Protein AF-A0AA37T425-F1 (afdb_monomer)

Radius of gyration: 14.18 Å; Cα contacts (8 Å, |Δi|>4): 142; chains: 1; bounding box: 39×23×36 Å

Mean predicted aligned error: 3.72 Å

Organism: NCBI:txid1444977

Solvent-accessible surface area (backbone atoms only — not comparable to full-atom values): 6571 Å² total; per-residue (Å²): 139,59,63,73,58,51,47,51,52,50,25,53,50,27,44,79,72,67,39,46,73,60,19,50,55,48,50,63,56,47,71,82,43,98,64,56,67,67,57,53,52,37,53,53,35,52,53,31,50,77,66,72,32,30,67,59,30,40,75,69,35,52,72,53,57,74,70,53,83,79,56,44,57,51,50,37,51,39,20,50,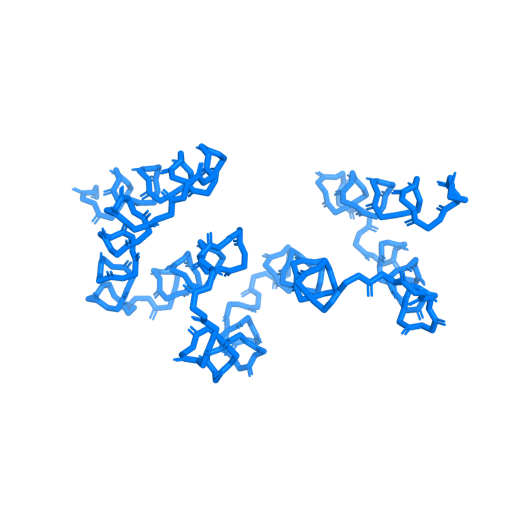24,27,41,78,69,71,36,49,69,62,15,52,52,44,27,54,48,35,58,72,69,32,87,45,66,67,32,30,48,51,22,51,55,51,56,63,57,74,76,109

Secondary structure (DSSP, 8-state):
--HHHHHHHHHHHHHHTT-HHHHHHHHHHHTTSS--HHHHHHHHHHHHHHTT-HHHHHHHHHHHHHH--S--HHHHHHHHHHHHTT-HHHHHHHHHHHHHH---HHHHHHHHHHHHHHT-

Structure (mmCIF, N/CA/C/O backbone):
data_AF-A0AA37T425-F1
#
_entry.id   AF-A0AA37T425-F1
#
loop_
_atom_site.group_PDB
_atom_site.id
_atom_site.type_symbol
_atom_site.label_atom_id
_atom_site.label_alt_id
_atom_site.label_comp_id
_atom_site.label_asym_id
_atom_site.label_entity_id
_atom_site.label_seq_id
_atom_site.pdbx_PDB_ins_code
_atom_site.Cartn_x
_atom_site.Cartn_y
_atom_site.Cartn_z
_atom_site.occupancy
_atom_site.B_iso_or_equiv
_atom_site.auth_seq_id
_atom_site.auth_comp_id
_atom_site.auth_asym_id
_atom_site.auth_atom_id
_atom_site.pdbx_PDB_model_num
ATOM 1 N N . MET A 1 1 ? 22.985 5.240 -10.457 1.00 61.25 1 MET A N 1
ATOM 2 C CA . MET A 1 1 ? 21.794 5.627 -9.680 1.00 61.25 1 MET A CA 1
ATOM 3 C C . MET A 1 1 ? 21.246 6.868 -10.348 1.00 61.25 1 MET A C 1
ATOM 5 O O . MET A 1 1 ? 21.912 7.868 -10.217 1.00 61.25 1 MET A O 1
ATOM 9 N N . GLU A 1 2 ? 20.196 6.761 -11.166 1.00 78.50 2 GLU A N 1
ATOM 10 C CA . GLU A 1 2 ? 19.409 7.910 -11.678 1.00 78.50 2 GLU A CA 1
ATOM 11 C C . GLU A 1 2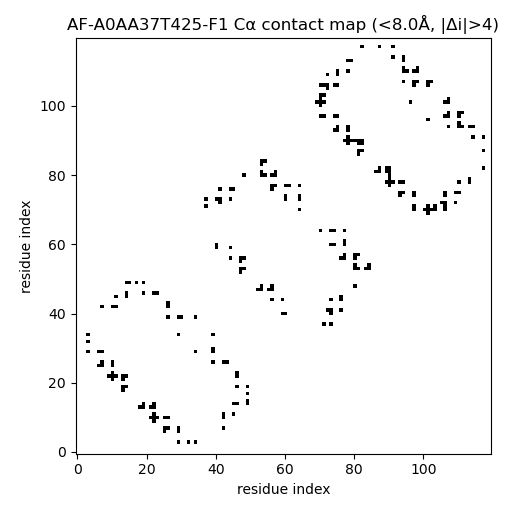 ? 18.157 7.374 -12.413 1.00 78.50 2 GLU A C 1
ATOM 13 O O . GLU A 1 2 ? 17.039 7.745 -12.080 1.00 78.50 2 GLU A O 1
ATOM 18 N N . LEU A 1 3 ? 18.308 6.408 -13.334 1.00 87.00 3 LEU A N 1
ATOM 19 C CA . LEU A 1 3 ? 17.205 5.993 -14.218 1.00 87.00 3 LEU A CA 1
ATOM 20 C C . LEU A 1 3 ? 16.037 5.294 -13.501 1.00 87.00 3 LEU A C 1
ATOM 22 O O . LEU A 1 3 ? 14.899 5.714 -13.668 1.00 87.00 3 LEU A O 1
ATOM 26 N N . SER A 1 4 ? 16.285 4.260 -12.690 1.00 88.25 4 SER A N 1
ATOM 27 C CA . SER A 1 4 ? 15.206 3.488 -12.044 1.00 88.25 4 SER A CA 1
ATOM 28 C C . SER A 1 4 ? 14.389 4.341 -11.059 1.00 88.25 4 SER A C 1
ATOM 30 O O . SER A 1 4 ? 13.189 4.135 -10.910 1.00 88.25 4 SER A O 1
ATOM 32 N N . LYS A 1 5 ? 15.017 5.352 -10.440 1.00 87.88 5 LYS A N 1
ATOM 33 C CA . LYS A 1 5 ? 14.335 6.329 -9.580 1.00 87.88 5 LYS A CA 1
ATOM 34 C C . LYS A 1 5 ? 13.440 7.264 -10.398 1.00 87.88 5 LYS A C 1
ATOM 36 O O . LYS A 1 5 ? 12.266 7.395 -10.082 1.00 87.88 5 LYS A O 1
ATOM 41 N N . VAL A 1 6 ? 13.974 7.851 -11.471 1.00 90.75 6 VAL A N 1
ATOM 42 C CA . VAL A 1 6 ? 13.201 8.724 -12.371 1.00 90.75 6 VAL A CA 1
ATOM 43 C C . VAL A 1 6 ? 12.028 7.967 -12.995 1.00 90.75 6 VAL A C 1
ATOM 45 O O . VAL A 1 6 ? 10.923 8.489 -13.072 1.00 90.75 6 VAL A O 1
ATOM 48 N N . LEU A 1 7 ? 12.232 6.711 -13.395 1.00 91.88 7 LEU A N 1
ATOM 49 C CA . LEU A 1 7 ? 11.160 5.859 -13.907 1.00 91.88 7 LEU A CA 1
ATOM 50 C C . LEU A 1 7 ? 10.076 5.601 -12.851 1.00 91.88 7 LEU A C 1
ATOM 52 O O . LEU A 1 7 ? 8.896 5.676 -13.180 1.00 91.88 7 LEU A O 1
ATOM 56 N N . ALA A 1 8 ? 10.450 5.351 -11.593 1.00 91.12 8 ALA A N 1
ATOM 57 C CA . ALA A 1 8 ? 9.480 5.208 -10.509 1.00 91.12 8 ALA A CA 1
ATOM 58 C C . ALA A 1 8 ? 8.675 6.502 -10.289 1.00 91.12 8 ALA A C 1
ATOM 60 O O . ALA A 1 8 ? 7.453 6.447 -10.190 1.00 91.12 8 ALA A O 1
ATOM 61 N N . GLU A 1 9 ? 9.329 7.666 -10.291 1.00 90.88 9 GLU A N 1
ATOM 62 C CA . GLU A 1 9 ? 8.663 8.973 -10.171 1.00 90.88 9 GLU A CA 1
ATOM 63 C C . GLU A 1 9 ? 7.693 9.234 -11.337 1.00 90.88 9 GLU A C 1
ATOM 65 O O . GLU A 1 9 ? 6.554 9.644 -11.111 1.00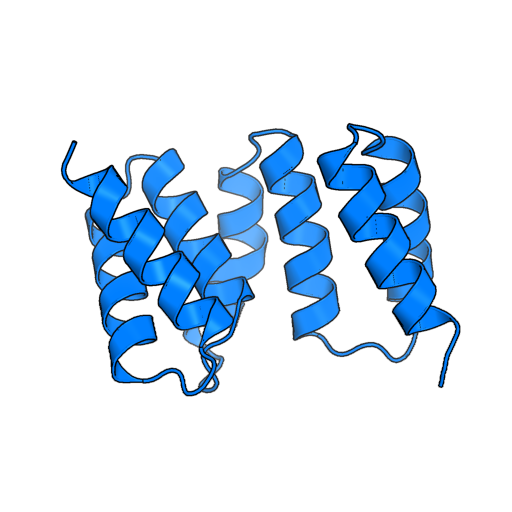 90.88 9 GLU A O 1
ATOM 70 N N . ILE A 1 10 ? 8.094 8.923 -12.577 1.00 92.56 10 ILE A N 1
ATOM 71 C CA . ILE A 1 10 ? 7.224 9.026 -13.761 1.00 92.56 10 ILE A CA 1
ATOM 72 C C . ILE A 1 10 ? 6.029 8.076 -13.642 1.00 92.56 10 ILE A C 1
ATOM 74 O O . ILE A 1 10 ? 4.908 8.465 -13.966 1.00 92.56 10 ILE A O 1
ATOM 78 N N . ALA A 1 11 ? 6.240 6.843 -13.175 1.00 92.75 11 ALA A N 1
ATOM 79 C CA . ALA A 1 11 ? 5.154 5.887 -12.992 1.00 92.75 11 ALA A CA 1
ATOM 80 C C . ALA A 1 11 ? 4.131 6.390 -11.963 1.00 92.75 11 ALA A C 1
ATOM 82 O O . ALA A 1 11 ? 2.931 6.318 -12.230 1.00 92.75 11 ALA A O 1
ATOM 83 N N . ILE A 1 12 ? 4.594 6.945 -10.836 1.00 91.88 12 ILE A N 1
ATOM 84 C CA . ILE A 1 12 ? 3.739 7.543 -9.800 1.00 91.88 12 ILE A CA 1
ATOM 85 C C . ILE A 1 12 ? 2.929 8.705 -10.383 1.00 91.88 12 ILE A C 1
ATOM 87 O O . ILE A 1 12 ? 1.706 8.714 -10.266 1.00 91.88 12 ILE A O 1
ATOM 91 N N . GLN A 1 13 ? 3.586 9.649 -11.063 1.00 92.50 13 GLN A N 1
ATOM 92 C CA . GLN A 1 13 ? 2.902 10.787 -11.680 1.00 92.50 13 GLN A CA 1
ATOM 93 C C . GLN A 1 13 ? 1.865 10.327 -12.712 1.00 92.50 13 GLN A C 1
ATOM 95 O O . GLN A 1 13 ? 0.732 10.799 -12.708 1.00 92.50 13 GLN A O 1
ATOM 100 N N . GLY A 1 14 ? 2.223 9.347 -13.545 1.00 91.94 14 GLY A N 1
ATOM 101 C CA . GLY A 1 14 ? 1.318 8.766 -14.530 1.00 91.94 14 GLY A CA 1
ATOM 102 C C . GLY A 1 14 ? 0.071 8.142 -13.902 1.00 91.94 14 GLY A C 1
ATOM 103 O O . GLY A 1 14 ? -1.007 8.270 -14.472 1.00 91.94 14 GLY A O 1
ATOM 104 N N . VAL A 1 15 ? 0.172 7.533 -12.712 1.00 92.06 15 VAL A N 1
ATOM 105 C CA . VAL A 1 15 ? -1.005 7.024 -11.988 1.00 92.06 15 VAL A CA 1
ATOM 106 C C . VAL A 1 15 ? -1.940 8.178 -11.618 1.00 92.06 15 VAL A C 1
ATOM 108 O O . VAL A 1 15 ? -3.130 8.115 -11.924 1.00 92.06 15 VAL A O 1
ATOM 111 N N . PHE A 1 16 ? -1.411 9.258 -11.036 1.00 89.31 16 PHE A N 1
ATOM 112 C CA . PHE A 1 16 ? -2.213 10.424 -10.642 1.00 89.31 16 PHE A CA 1
ATOM 113 C C . PHE A 1 16 ? -2.800 11.202 -11.829 1.00 89.31 16 PHE A C 1
ATOM 115 O O . PHE A 1 16 ? -3.849 11.828 -11.696 1.00 89.31 16 PHE A O 1
ATOM 122 N N . GLU A 1 17 ? -2.168 11.135 -13.001 1.00 92.69 17 GLU A N 1
ATOM 123 C CA . GLU A 1 17 ? -2.674 11.720 -14.250 1.00 92.69 17 GLU A CA 1
ATOM 124 C C . GLU A 1 17 ? -3.648 10.796 -15.009 1.00 92.69 17 GLU A C 1
ATOM 126 O O . GLU A 1 17 ? -4.118 11.141 -16.094 1.00 92.69 17 GLU A O 1
ATOM 131 N N . GLY A 1 18 ? -3.967 9.615 -14.466 1.00 89.56 18 GLY A N 1
ATOM 132 C CA . GLY A 1 18 ? -4.861 8.640 -15.100 1.00 89.56 18 GLY A CA 1
ATOM 133 C C . GLY A 1 18 ? -4.219 7.839 -16.241 1.00 89.56 18 GLY A C 1
ATOM 134 O O . GLY A 1 18 ? -4.899 7.090 -16.942 1.00 89.56 18 GLY A O 1
ATOM 135 N N . MET A 1 19 ? -2.901 7.931 -16.426 1.00 93.44 19 MET A N 1
ATOM 136 C CA . MET A 1 19 ? -2.112 7.171 -17.405 1.00 93.44 19 MET A CA 1
ATOM 137 C C . MET A 1 19 ? -1.718 5.772 -16.890 1.00 93.44 19 MET A C 1
ATOM 139 O O . MET A 1 19 ? -0.608 5.297 -17.140 1.00 93.44 19 MET A O 1
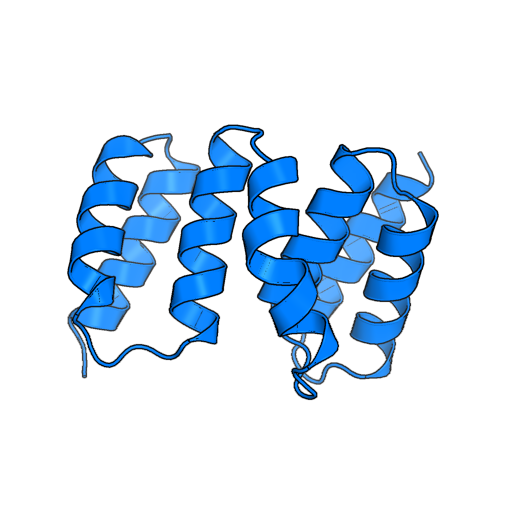ATOM 143 N N . VAL A 1 20 ? -2.637 5.076 -16.212 1.00 91.88 20 VAL A N 1
ATOM 144 C CA . VAL A 1 20 ? -2.381 3.814 -15.485 1.00 91.88 20 VAL A CA 1
ATOM 145 C C . VAL A 1 20 ? -1.734 2.736 -16.367 1.00 91.88 20 VAL A C 1
ATOM 147 O O . VAL A 1 20 ? -0.820 2.035 -15.931 1.00 91.88 20 VAL A O 1
ATOM 150 N N . SER A 1 21 ? -2.139 2.624 -17.638 1.00 91.50 21 SER A N 1
ATOM 151 C CA . SER A 1 21 ? -1.557 1.657 -18.580 1.00 91.50 21 SER A CA 1
ATOM 152 C C . SER A 1 21 ? -0.069 1.903 -18.859 1.00 91.50 21 SER A C 1
ATOM 154 O O . SER A 1 21 ? 0.697 0.947 -18.961 1.00 91.50 21 SER A O 1
ATOM 156 N N . HIS A 1 22 ? 0.359 3.165 -18.937 1.00 91.75 22 HIS A N 1
ATOM 157 C CA . HIS A 1 22 ? 1.763 3.527 -19.138 1.00 91.75 22 HIS A CA 1
ATOM 158 C C . HIS A 1 22 ? 2.570 3.289 -17.861 1.00 91.75 22 HIS A C 1
ATOM 160 O O . HIS A 1 22 ? 3.664 2.726 -17.922 1.00 91.75 22 HIS A O 1
ATOM 166 N N . SER A 1 23 ? 2.002 3.632 -16.702 1.00 93.25 23 SER A N 1
ATOM 167 C CA . SER A 1 23 ? 2.617 3.355 -15.403 1.00 93.25 23 SER A CA 1
ATOM 168 C C . SER A 1 23 ? 2.857 1.859 -15.197 1.00 93.25 23 SER A C 1
ATOM 170 O O . SER A 1 23 ? 3.949 1.478 -14.786 1.00 93.25 23 SER A O 1
ATOM 172 N N . LYS A 1 24 ? 1.904 0.995 -15.575 1.00 92.94 24 LYS A N 1
ATOM 173 C CA . LYS A 1 24 ? 2.066 -0.470 -15.530 1.00 92.94 24 LYS A CA 1
ATOM 174 C C . LYS A 1 24 ? 3.254 -0.964 -16.357 1.00 92.94 24 LYS A C 1
ATOM 176 O O . LYS A 1 24 ? 4.000 -1.820 -15.892 1.00 92.94 24 LYS A O 1
ATOM 181 N N . VAL A 1 25 ? 3.462 -0.413 -17.555 1.00 93.44 25 VAL A N 1
ATOM 182 C CA . VAL A 1 25 ? 4.610 -0.779 -18.406 1.00 93.44 25 VAL A CA 1
ATOM 183 C C . VAL A 1 25 ? 5.931 -0.406 -17.732 1.00 93.44 25 VAL A C 1
ATOM 185 O O . VAL A 1 25 ? 6.861 -1.210 -17.717 1.00 93.44 25 VAL A O 1
ATOM 188 N N . ILE A 1 26 ? 6.010 0.789 -17.143 1.00 92.31 26 ILE A N 1
ATOM 189 C CA . ILE A 1 26 ? 7.215 1.240 -16.437 1.00 92.31 26 ILE A CA 1
ATOM 190 C C . ILE A 1 26 ? 7.468 0.383 -15.191 1.00 92.31 26 ILE A C 1
ATOM 192 O O . ILE A 1 26 ? 8.601 -0.024 -14.949 1.00 92.31 26 ILE A O 1
ATOM 196 N N . ILE A 1 27 ? 6.426 0.058 -14.427 1.00 91.12 27 ILE A N 1
ATOM 197 C CA . ILE A 1 27 ? 6.544 -0.791 -13.235 1.00 91.12 27 ILE A CA 1
ATOM 198 C C . ILE A 1 27 ? 7.014 -2.198 -13.613 1.00 91.12 27 ILE A C 1
ATOM 200 O O . ILE A 1 27 ? 7.943 -2.699 -12.988 1.00 91.12 27 ILE A O 1
ATOM 204 N N . GLY A 1 28 ? 6.476 -2.790 -14.685 1.00 89.88 28 GLY A N 1
ATOM 205 C CA . GLY A 1 28 ? 6.947 -4.082 -15.195 1.00 89.88 28 GLY A CA 1
ATOM 206 C C . GLY A 1 28 ? 8.420 -4.063 -15.626 1.00 89.88 28 GLY A C 1
ATOM 207 O O . GLY A 1 28 ? 9.138 -5.044 -15.449 1.00 89.88 28 GLY A O 1
ATOM 208 N N . PHE A 1 29 ? 8.920 -2.932 -16.134 1.00 90.06 29 PHE A N 1
ATOM 209 C CA . PHE A 1 29 ? 10.356 -2.762 -16.372 1.00 90.06 29 PHE A CA 1
ATOM 210 C C . PHE A 1 29 ? 11.151 -2.743 -15.054 1.00 90.06 29 PHE A C 1
ATOM 212 O O . PHE A 1 29 ? 12.174 -3.419 -14.937 1.00 90.06 29 PHE A O 1
ATOM 219 N N . LEU A 1 30 ? 10.655 -2.023 -14.043 1.00 89.62 30 LEU A N 1
ATOM 220 C CA . LEU A 1 30 ? 11.293 -1.888 -12.730 1.00 89.62 30 LEU A CA 1
ATOM 221 C C . LEU A 1 30 ? 11.333 -3.192 -11.910 1.00 89.62 30 LEU A C 1
ATOM 223 O O . LEU A 1 30 ? 12.139 -3.300 -10.985 1.00 89.62 30 LEU A O 1
ATOM 227 N N . GLU A 1 31 ? 10.527 -4.204 -12.241 1.00 85.19 31 GLU A N 1
ATOM 228 C CA . GLU A 1 31 ? 10.574 -5.518 -11.579 1.00 85.19 31 GLU A CA 1
ATOM 229 C C . GLU A 1 31 ? 11.957 -6.173 -11.674 1.00 85.19 31 GLU A C 1
ATOM 231 O O . GLU A 1 31 ? 12.412 -6.794 -10.708 1.00 85.19 31 GLU A O 1
ATOM 236 N N . ASN A 1 32 ? 12.646 -5.972 -12.801 1.00 85.94 32 ASN A N 1
ATOM 237 C CA . ASN A 1 32 ? 13.972 -6.529 -13.079 1.00 85.94 32 ASN A CA 1
ATOM 238 C C . ASN A 1 32 ? 15.123 -5.608 -12.643 1.00 85.94 32 ASN A C 1
ATOM 240 O O . ASN A 1 32 ? 16.293 -5.955 -12.796 1.00 85.94 32 ASN A O 1
ATOM 244 N N . GLU A 1 33 ? 14.800 -4.440 -12.092 1.00 86.88 33 GLU A N 1
ATOM 245 C CA . GLU A 1 33 ? 15.765 -3.441 -11.650 1.00 86.88 33 GLU A CA 1
ATOM 246 C C . GLU A 1 33 ? 16.074 -3.586 -10.145 1.00 86.88 33 GLU A C 1
ATOM 248 O O . GLU A 1 33 ? 15.250 -4.100 -9.372 1.00 86.88 33 GLU A O 1
ATOM 253 N N . PRO A 1 34 ? 17.248 -3.109 -9.683 1.00 85.00 34 PRO A N 1
ATOM 254 C CA . PRO A 1 34 ? 17.654 -3.165 -8.280 1.00 85.00 34 PRO A CA 1
ATOM 255 C C . PRO A 1 34 ? 16.979 -2.057 -7.449 1.00 85.00 34 PRO A C 1
ATOM 257 O O . PRO A 1 34 ? 17.650 -1.229 -6.833 1.00 85.00 34 PRO A O 1
ATOM 260 N N . ILE A 1 35 ? 15.645 -2.019 -7.451 1.00 85.94 35 ILE A N 1
ATOM 261 C CA . ILE A 1 35 ? 14.849 -1.188 -6.537 1.00 85.94 35 ILE A CA 1
ATOM 262 C C . ILE A 1 35 ? 14.433 -2.003 -5.306 1.00 85.94 35 ILE A C 1
ATOM 264 O O . ILE A 1 35 ? 14.319 -3.229 -5.380 1.00 85.94 35 ILE A O 1
ATOM 268 N N . SER A 1 36 ? 14.228 -1.328 -4.171 1.00 87.38 36 SER A N 1
ATOM 269 C CA . SER A 1 36 ? 13.827 -1.992 -2.927 1.00 87.38 36 SER A CA 1
ATOM 270 C C . SER A 1 36 ? 12.463 -2.667 -3.064 1.00 87.38 36 SER A C 1
ATOM 272 O O . SER A 1 36 ? 11.607 -2.227 -3.834 1.00 87.38 36 SER A O 1
ATOM 274 N N . GLU A 1 37 ? 12.249 -3.728 -2.290 1.00 87.88 37 GLU A N 1
ATOM 275 C CA . GLU A 1 37 ? 10.973 -4.446 -2.254 1.00 87.88 37 GLU A CA 1
ATOM 276 C C . GLU A 1 37 ? 9.818 -3.525 -1.836 1.00 87.88 37 GLU A C 1
ATOM 278 O O . GLU A 1 37 ? 8.819 -3.457 -2.547 1.00 87.88 37 GLU A O 1
ATOM 283 N N . THR A 1 38 ? 10.012 -2.692 -0.805 1.00 88.31 38 THR A N 1
ATOM 284 C CA . THR A 1 38 ? 9.082 -1.614 -0.427 1.00 88.31 38 THR A CA 1
ATOM 285 C C . THR A 1 38 ? 8.675 -0.739 -1.615 1.00 88.31 38 THR A C 1
ATOM 287 O O . THR A 1 38 ? 7.495 -0.432 -1.785 1.00 88.31 38 THR A O 1
ATOM 290 N N . ALA A 1 39 ? 9.634 -0.316 -2.449 1.00 88.38 39 ALA A N 1
ATOM 291 C CA . ALA A 1 39 ? 9.338 0.540 -3.595 1.00 88.38 39 ALA A CA 1
ATOM 292 C C . ALA A 1 39 ? 8.494 -0.203 -4.640 1.00 88.38 39 ALA A C 1
ATOM 294 O O . ALA A 1 39 ? 7.547 0.372 -5.176 1.00 88.38 39 ALA A O 1
ATOM 295 N N . LYS A 1 40 ? 8.785 -1.489 -4.888 1.00 90.19 40 LYS A N 1
ATOM 296 C CA . LYS A 1 40 ? 7.980 -2.343 -5.780 1.00 90.19 40 LYS A CA 1
ATOM 297 C C . LYS A 1 40 ? 6.548 -2.475 -5.268 1.00 90.19 40 LYS A C 1
ATOM 299 O O . LYS A 1 40 ? 5.607 -2.201 -6.008 1.00 90.19 40 LYS A O 1
ATOM 304 N N . LEU A 1 41 ? 6.392 -2.832 -3.996 1.00 93.56 41 LEU A N 1
ATOM 305 C CA . LEU A 1 41 ? 5.089 -3.012 -3.358 1.00 93.56 41 LEU A CA 1
ATOM 306 C C . LEU A 1 41 ? 4.274 -1.716 -3.350 1.00 93.56 41 LEU A C 1
ATOM 308 O O . LEU A 1 41 ? 3.089 -1.736 -3.676 1.00 93.56 41 LEU A O 1
ATOM 312 N N . SER A 1 42 ? 4.911 -0.579 -3.067 1.00 92.06 42 SER A N 1
ATOM 313 C CA . SER A 1 42 ? 4.256 0.735 -3.077 1.00 92.06 42 SER A CA 1
ATOM 314 C C . SER A 1 42 ? 3.757 1.119 -4.474 1.00 92.06 42 SER A C 1
ATOM 316 O O . SER A 1 42 ? 2.618 1.560 -4.620 1.00 92.06 42 SER A O 1
ATOM 318 N N . LEU A 1 43 ? 4.568 0.904 -5.518 1.00 92.81 43 LEU A N 1
ATOM 319 C CA . LEU A 1 43 ? 4.184 1.174 -6.909 1.00 92.81 43 LEU A CA 1
ATOM 320 C C . LEU A 1 43 ? 3.018 0.292 -7.374 1.00 92.81 43 LEU A C 1
ATOM 322 O O . LEU A 1 43 ? 2.067 0.790 -7.975 1.00 92.81 43 LEU A O 1
ATOM 326 N N . LEU A 1 44 ? 3.078 -1.009 -7.083 1.00 94.38 44 LEU A N 1
ATOM 327 C CA . LEU A 1 44 ? 2.010 -1.950 -7.425 1.00 94.38 44 LEU A CA 1
ATOM 328 C C . LEU A 1 44 ? 0.710 -1.621 -6.681 1.00 94.38 44 LEU A C 1
ATOM 330 O O . LEU A 1 44 ? -0.362 -1.635 -7.285 1.00 94.38 44 LEU A O 1
ATOM 334 N N . SER A 1 45 ? 0.806 -1.252 -5.403 1.00 95.94 45 SER A N 1
ATOM 335 C CA . SER A 1 45 ? -0.351 -0.850 -4.596 1.00 95.94 45 SER A CA 1
ATOM 336 C C . SER A 1 45 ? -1.016 0.405 -5.150 1.00 95.94 45 SER A C 1
ATOM 338 O O . SER A 1 45 ? -2.230 0.416 -5.319 1.00 95.94 45 SER A O 1
ATOM 340 N N . LEU A 1 46 ? -0.237 1.427 -5.524 1.00 94.00 46 LEU A N 1
ATOM 341 C CA . LEU A 1 46 ? -0.761 2.643 -6.156 1.00 94.00 46 LEU A CA 1
ATOM 342 C C . LEU A 1 46 ? -1.541 2.342 -7.439 1.00 94.00 46 LEU A C 1
ATOM 344 O O . LEU A 1 46 ? -2.619 2.895 -7.652 1.00 94.00 46 LEU A O 1
ATOM 348 N N . VAL A 1 47 ? -1.025 1.441 -8.278 1.00 94.56 47 VAL A N 1
ATOM 349 C CA . VAL A 1 47 ? -1.725 1.006 -9.491 1.00 94.56 47 VAL A CA 1
ATOM 350 C C . VAL A 1 47 ? -3.042 0.317 -9.148 1.00 94.56 47 VAL A C 1
ATOM 352 O 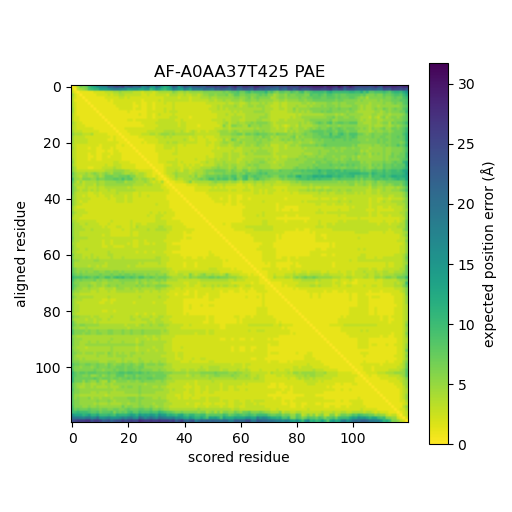O . VAL A 1 47 ? -4.072 0.685 -9.703 1.00 94.56 47 VAL A O 1
ATOM 355 N N . LEU A 1 48 ? -3.031 -0.646 -8.225 1.00 96.50 48 LEU A N 1
ATOM 356 C CA . LEU A 1 48 ? -4.241 -1.366 -7.821 1.00 96.50 48 LEU A CA 1
ATOM 357 C C . LEU A 1 48 ? -5.294 -0.414 -7.238 1.00 96.50 48 LEU A C 1
ATOM 359 O O . LEU A 1 48 ? -6.464 -0.497 -7.599 1.00 96.50 48 LEU A O 1
ATOM 363 N N . MET A 1 49 ? -4.876 0.535 -6.401 1.00 95.19 49 MET A N 1
ATOM 364 C CA . MET A 1 49 ? -5.760 1.550 -5.825 1.00 95.19 49 MET A CA 1
ATOM 365 C C . MET A 1 49 ? -6.345 2.490 -6.879 1.00 95.19 49 MET A C 1
ATOM 367 O O . MET A 1 49 ? -7.506 2.859 -6.768 1.00 95.19 49 MET A O 1
ATOM 371 N N . SER A 1 50 ? -5.579 2.858 -7.911 1.00 94.00 50 SER A N 1
ATOM 372 C CA . SER A 1 50 ? -6.088 3.686 -9.017 1.00 94.00 50 SER A CA 1
ATOM 373 C C . SER A 1 50 ? -7.170 2.998 -9.857 1.00 94.00 50 SER A C 1
ATOM 375 O O . SER A 1 50 ? -7.875 3.653 -10.620 1.00 94.00 50 SER A O 1
ATOM 377 N N . GLU A 1 51 ? -7.297 1.680 -9.710 1.00 94.50 51 GLU A N 1
ATOM 378 C CA . GLU A 1 51 ? -8.309 0.842 -10.353 1.00 94.50 51 GLU A CA 1
ATOM 379 C C . GLU A 1 51 ? -9.398 0.393 -9.361 1.00 94.50 51 GLU A C 1
ATOM 381 O O . GLU A 1 51 ? -10.114 -0.568 -9.639 1.00 94.50 51 GLU A O 1
ATOM 386 N N . ASP A 1 52 ? -9.487 1.039 -8.189 1.00 96.00 52 ASP A N 1
ATOM 387 C CA . ASP A 1 52 ? -10.375 0.684 -7.071 1.00 96.00 52 ASP A CA 1
ATOM 388 C C . ASP A 1 52 ? -10.231 -0.785 -6.602 1.00 96.00 52 ASP A C 1
ATOM 390 O O . ASP A 1 52 ? -11.101 -1.346 -5.928 1.00 96.00 52 ASP A O 1
ATOM 394 N N . ASN A 1 53 ? -9.109 -1.439 -6.927 1.00 97.69 53 ASN A N 1
ATOM 395 C CA . ASN A 1 53 ? -8.838 -2.8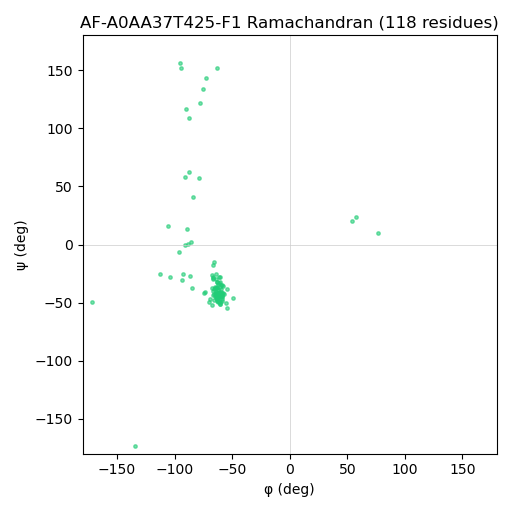33 -6.585 1.00 97.69 53 ASN A CA 1
ATOM 396 C C . ASN A 1 53 ? -8.189 -2.957 -5.199 1.00 97.69 53 ASN A C 1
ATOM 398 O O . ASN A 1 53 ? -7.066 -3.442 -5.043 1.00 97.69 53 ASN A O 1
ATOM 402 N N . TYR A 1 54 ? -8.916 -2.532 -4.167 1.00 98.06 54 TYR A N 1
ATOM 403 C CA . TYR A 1 54 ? -8.445 -2.586 -2.780 1.00 98.06 54 TYR A CA 1
ATOM 404 C C . TYR A 1 54 ? -8.277 -4.014 -2.257 1.00 98.06 54 TYR A C 1
ATOM 406 O O . TYR A 1 54 ? -7.418 -4.257 -1.413 1.00 98.06 54 TYR A O 1
ATOM 414 N N . LEU A 1 55 ? -9.047 -4.977 -2.778 1.00 98.50 55 LEU A N 1
ATOM 415 C CA . LEU A 1 55 ? -8.849 -6.389 -2.445 1.00 98.50 55 LEU A CA 1
ATOM 416 C C . LEU A 1 55 ? -7.465 -6.867 -2.898 1.00 98.50 55 LEU A C 1
ATOM 418 O O . LEU A 1 55 ? -6.748 -7.464 -2.102 1.00 98.50 55 LEU A O 1
ATOM 422 N N . GLY A 1 56 ? -7.060 -6.526 -4.125 1.00 98.25 56 GLY A N 1
ATOM 423 C CA . GLY A 1 56 ? -5.727 -6.844 -4.631 1.00 98.25 56 GLY A CA 1
ATOM 424 C C . GLY A 1 56 ? -4.606 -6.187 -3.821 1.00 98.25 56 GLY A C 1
ATOM 425 O O . GLY A 1 56 ? -3.548 -6.785 -3.659 1.00 98.25 56 GLY A O 1
ATOM 426 N N . VAL A 1 57 ? -4.828 -4.986 -3.270 1.00 98.31 57 VAL A N 1
ATOM 427 C CA . VAL A 1 57 ? -3.854 -4.337 -2.369 1.00 98.31 57 VAL A CA 1
ATOM 428 C C . VAL A 1 57 ? -3.678 -5.148 -1.086 1.00 98.31 57 VAL A C 1
ATOM 430 O O . VAL A 1 57 ? -2.548 -5.371 -0.662 1.00 98.31 57 VAL A O 1
ATOM 433 N N . VAL A 1 58 ? -4.774 -5.619 -0.480 1.00 98.44 58 VAL A N 1
ATOM 434 C CA . VAL A 1 58 ? -4.705 -6.475 0.716 1.00 98.44 58 VAL A CA 1
ATOM 435 C C . VAL A 1 58 ? -3.987 -7.785 0.394 1.00 98.44 58 VAL A C 1
ATOM 437 O O . VAL A 1 58 ? -3.049 -8.138 1.099 1.00 98.44 58 VAL A O 1
ATOM 440 N N . GLU A 1 59 ? -4.355 -8.463 -0.696 1.00 98.19 59 GLU A N 1
ATOM 441 C CA . GLU A 1 59 ? -3.704 -9.713 -1.125 1.00 98.19 59 GLU A CA 1
ATOM 442 C C . GLU A 1 59 ? -2.199 -9.539 -1.385 1.00 98.19 59 GLU A C 1
ATOM 444 O O . GLU A 1 59 ? -1.415 -10.447 -1.111 1.00 98.19 59 GLU A O 1
ATOM 449 N N . LEU A 1 60 ? -1.792 -8.372 -1.892 1.00 97.38 60 LEU A N 1
ATOM 450 C CA . LEU A 1 60 ? -0.394 -8.038 -2.146 1.00 97.38 60 LEU A CA 1
ATOM 451 C C . LEU A 1 60 ? 0.389 -7.742 -0.857 1.00 97.38 60 LEU A C 1
ATOM 453 O O . LEU A 1 60 ? 1.548 -8.139 -0.747 1.00 97.38 60 LEU A O 1
ATOM 457 N N . LEU A 1 61 ? -0.208 -7.003 0.083 1.00 98.00 61 LEU A N 1
ATOM 458 C CA . LEU A 1 61 ? 0.520 -6.391 1.197 1.00 98.00 61 LEU A CA 1
ATOM 459 C C . LEU A 1 61 ? 0.351 -7.090 2.545 1.00 98.00 61 LEU A C 1
ATOM 461 O O . LEU A 1 61 ? 1.257 -6.988 3.364 1.00 98.00 61 LEU A O 1
ATOM 465 N N . GLU A 1 62 ? -0.769 -7.770 2.807 1.00 97.19 62 GLU A N 1
ATOM 466 C CA . GLU A 1 62 ? -1.150 -8.223 4.158 1.00 97.19 62 GLU A CA 1
ATOM 467 C C . GLU A 1 62 ? -0.043 -9.051 4.821 1.00 97.19 62 GLU A C 1
ATOM 469 O O . GLU A 1 62 ? 0.470 -8.672 5.873 1.00 97.19 62 GLU A O 1
ATOM 474 N N . THR A 1 63 ? 0.413 -10.116 4.158 1.00 96.81 63 THR A N 1
ATOM 475 C CA . THR A 1 63 ? 1.478 -10.979 4.692 1.00 96.81 63 THR A CA 1
ATOM 476 C C . THR A 1 63 ? 2.814 -10.249 4.839 1.00 96.81 63 THR A C 1
ATOM 478 O O . THR A 1 63 ? 3.543 -10.498 5.796 1.00 96.81 63 THR A O 1
ATOM 481 N N . TRP A 1 64 ? 3.153 -9.359 3.903 1.00 96.00 64 TRP A N 1
ATOM 482 C CA . TRP A 1 64 ? 4.423 -8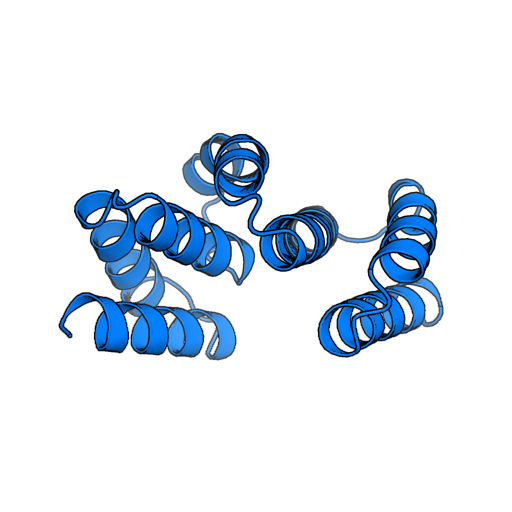.634 3.944 1.00 96.00 64 TRP A CA 1
ATOM 483 C C . TRP A 1 64 ? 4.443 -7.623 5.099 1.00 96.00 64 TRP A C 1
ATOM 485 O O . TRP A 1 64 ? 5.375 -7.623 5.900 1.00 96.00 64 TRP A O 1
ATOM 495 N N . CYS A 1 65 ? 3.377 -6.834 5.257 1.00 96.75 65 CYS A N 1
ATOM 496 C CA . CYS A 1 65 ? 3.240 -5.859 6.339 1.00 96.75 65 CYS A CA 1
ATOM 497 C C . CYS A 1 65 ? 3.215 -6.513 7.728 1.00 96.75 65 CYS A C 1
ATOM 499 O O . CYS A 1 65 ? 3.689 -5.928 8.697 1.00 96.75 65 CYS A O 1
ATOM 501 N N . GLU A 1 66 ? 2.673 -7.725 7.862 1.00 95.44 66 GLU A N 1
ATOM 502 C CA . GLU A 1 66 ? 2.712 -8.462 9.133 1.00 95.44 66 GLU A CA 1
ATOM 503 C C . GLU A 1 66 ? 4.129 -8.889 9.543 1.00 95.44 66 GLU A C 1
ATOM 505 O O . GLU A 1 66 ? 4.411 -9.020 10.737 1.00 95.44 66 GLU A O 1
ATOM 510 N N . GLN A 1 67 ? 5.015 -9.116 8.571 1.00 95.12 67 GLN A N 1
ATOM 511 C CA . GLN A 1 67 ? 6.379 -9.599 8.797 1.00 95.12 67 GLN A CA 1
ATOM 512 C C . GLN A 1 67 ? 7.396 -8.463 8.906 1.00 95.12 67 GLN A C 1
ATOM 514 O O . GLN A 1 67 ? 8.394 -8.603 9.619 1.00 95.12 67 GLN A O 1
ATOM 519 N N . GLU A 1 68 ? 7.157 -7.351 8.213 1.00 93.81 68 GLU A N 1
ATOM 520 C CA . GLU A 1 68 ? 8.062 -6.213 8.211 1.00 93.81 68 GLU A CA 1
ATOM 521 C C . GLU A 1 68 ? 7.964 -5.415 9.522 1.00 93.81 68 GLU A C 1
ATOM 523 O O . GLU A 1 68 ? 6.895 -5.114 10.058 1.00 93.81 68 GLU A O 1
ATOM 528 N N . THR A 1 69 ? 9.130 -5.082 10.073 1.00 90.19 69 THR A N 1
ATOM 529 C CA . THR A 1 69 ? 9.238 -4.335 11.336 1.00 90.19 69 THR A CA 1
ATOM 530 C C . THR A 1 69 ? 9.337 -2.835 11.100 1.00 90.19 69 THR A C 1
ATOM 532 O O . THR A 1 69 ? 8.958 -2.047 11.967 1.00 90.19 69 THR A O 1
ATOM 535 N N . THR A 1 70 ? 9.831 -2.437 9.927 1.00 93.50 70 THR A N 1
ATOM 536 C CA . THR A 1 70 ? 9.959 -1.032 9.547 1.00 93.50 70 THR A CA 1
ATOM 537 C C . THR A 1 70 ? 8.668 -0.553 8.893 1.00 93.50 70 THR A C 1
ATOM 539 O O . THR A 1 70 ? 8.364 -0.914 7.761 1.00 93.50 70 THR A O 1
ATOM 542 N N . LEU A 1 71 ? 7.913 0.291 9.597 1.00 94.06 71 LEU A N 1
ATOM 543 C CA . LEU A 1 71 ? 6.654 0.829 9.081 1.00 94.06 71 LEU A CA 1
ATOM 544 C C . LEU A 1 71 ? 6.890 1.963 8.080 1.00 94.06 71 LEU A C 1
ATOM 546 O O . LEU A 1 71 ? 7.451 3.006 8.427 1.00 94.06 71 LEU A O 1
ATOM 550 N N . ASP A 1 72 ? 6.383 1.772 6.869 1.00 93.25 72 ASP A N 1
ATOM 551 C CA . ASP A 1 72 ? 6.536 2.655 5.714 1.00 93.25 72 ASP A CA 1
ATOM 552 C C . ASP A 1 72 ? 5.203 2.876 4.973 1.00 93.25 72 ASP A C 1
ATOM 554 O O . ASP A 1 72 ? 4.131 2.440 5.404 1.00 93.25 72 ASP A O 1
ATOM 558 N N . THR A 1 73 ? 5.262 3.556 3.829 1.00 92.56 73 THR A N 1
ATOM 559 C CA . THR A 1 73 ? 4.077 3.955 3.062 1.00 92.56 73 THR A CA 1
ATOM 560 C C . THR A 1 73 ? 3.229 2.767 2.594 1.00 92.56 73 THR A C 1
ATOM 562 O O . THR A 1 73 ? 2.009 2.906 2.501 1.00 92.56 73 THR A O 1
ATOM 565 N N . ALA A 1 74 ? 3.815 1.583 2.376 1.00 94.81 74 ALA A N 1
ATOM 566 C CA . ALA A 1 74 ? 3.044 0.395 2.012 1.00 94.81 74 ALA A CA 1
ATOM 567 C C . ALA A 1 74 ? 2.073 -0.006 3.138 1.00 94.81 74 ALA A C 1
ATOM 569 O O . ALA A 1 74 ? 0.919 -0.339 2.875 1.00 94.81 74 ALA A O 1
ATOM 570 N N . HIS A 1 75 ? 2.473 0.146 4.401 1.00 96.94 75 HIS A N 1
ATOM 571 C CA . HIS A 1 75 ? 1.592 -0.103 5.545 1.00 96.94 75 HIS A CA 1
ATOM 572 C C . HIS A 1 75 ? 0.409 0.877 5.587 1.00 96.94 75 HIS A C 1
ATOM 574 O O . HIS A 1 75 ? -0.714 0.491 5.918 1.00 96.94 75 HIS A O 1
ATOM 580 N N . ALA A 1 76 ? 0.633 2.141 5.210 1.00 96.25 76 ALA A N 1
ATOM 581 C CA . ALA A 1 76 ? -0.446 3.121 5.090 1.00 96.25 76 ALA A CA 1
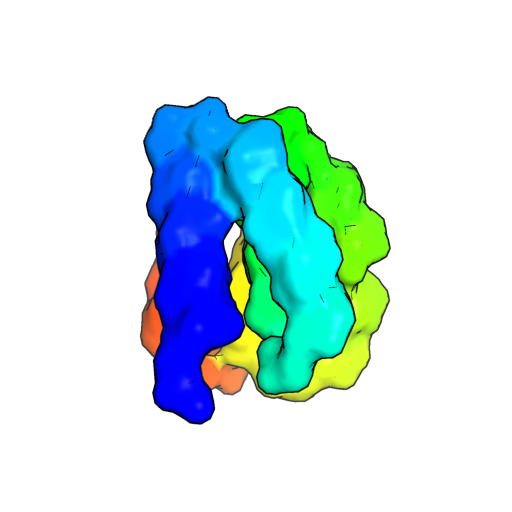ATOM 582 C C . ALA A 1 76 ? -1.408 2.772 3.939 1.00 96.25 76 ALA A C 1
ATOM 584 O O . ALA A 1 76 ? -2.621 2.920 4.089 1.00 96.25 76 ALA A O 1
ATOM 585 N N . TYR A 1 77 ? -0.899 2.247 2.819 1.00 97.19 77 TYR A N 1
ATOM 586 C CA . TYR A 1 77 ? -1.742 1.748 1.727 1.00 97.19 77 TYR A CA 1
ATOM 587 C C . TYR A 1 77 ? -2.571 0.530 2.133 1.00 97.19 77 TYR A C 1
ATOM 589 O O . TYR A 1 77 ? -3.750 0.467 1.786 1.00 97.19 77 TYR A O 1
ATOM 597 N N . LEU A 1 78 ? -2.013 -0.388 2.927 1.00 98.25 78 LEU A N 1
ATOM 598 C CA . LEU A 1 78 ? -2.775 -1.498 3.497 1.00 98.25 78 LEU A CA 1
ATOM 599 C C . LEU A 1 78 ? -3.901 -0.996 4.417 1.00 98.25 78 LEU A C 1
ATOM 601 O O . LEU A 1 78 ? -5.040 -1.447 4.300 1.00 98.25 78 LEU A O 1
ATOM 605 N N . ALA A 1 79 ? -3.617 -0.020 5.287 1.00 97.69 79 ALA A N 1
ATOM 606 C CA . ALA A 1 79 ? -4.630 0.590 6.152 1.00 97.69 79 ALA A CA 1
ATOM 607 C C . ALA A 1 79 ? -5.766 1.242 5.343 1.00 97.69 79 ALA A C 1
ATOM 609 O O . ALA A 1 79 ? -6.946 1.039 5.639 1.00 97.69 79 ALA A O 1
ATOM 610 N N . LEU A 1 80 ? -5.417 1.978 4.285 1.00 97.38 80 LEU A N 1
ATOM 611 C CA . LEU A 1 80 ? -6.384 2.583 3.372 1.00 97.38 80 LEU A CA 1
ATOM 612 C C . LEU A 1 80 ? -7.217 1.518 2.645 1.00 97.38 80 LEU A C 1
ATOM 614 O O . LEU A 1 80 ? -8.439 1.637 2.588 1.00 97.38 80 LEU A O 1
ATOM 618 N N . ALA A 1 81 ? -6.594 0.446 2.155 1.00 98.12 81 ALA A N 1
ATOM 619 C CA . ALA A 1 81 ? -7.302 -0.657 1.512 1.00 98.12 81 ALA A CA 1
ATOM 620 C C . ALA A 1 81 ? -8.287 -1.349 2.467 1.00 98.12 81 ALA A C 1
ATOM 622 O O . ALA A 1 81 ? -9.425 -1.626 2.083 1.00 98.12 81 ALA A O 1
ATOM 623 N N . TYR A 1 82 ? -7.905 -1.564 3.731 1.00 98.19 82 TYR A N 1
ATOM 624 C CA . TYR A 1 82 ? -8.834 -2.067 4.743 1.00 98.19 82 TYR A CA 1
ATOM 625 C C . TYR A 1 82 ? -10.034 -1.147 4.935 1.00 98.19 82 TYR A C 1
ATOM 627 O O . TYR A 1 82 ? -11.168 -1.627 4.967 1.00 98.19 82 TYR A O 1
ATOM 635 N N . TRP A 1 83 ? -9.810 0.163 5.017 1.00 97.06 83 TRP A N 1
ATOM 636 C CA . TRP A 1 83 ? -10.904 1.113 5.175 1.00 97.06 83 TRP A CA 1
ATOM 637 C C . TRP A 1 83 ? -11.872 1.081 3.984 1.00 97.06 83 TRP A C 1
ATOM 639 O O . TRP A 1 83 ? -13.080 0.957 4.187 1.00 97.06 83 TRP A O 1
ATOM 649 N N . GLN A 1 84 ? -11.355 1.084 2.753 1.00 96.94 84 GLN A N 1
ATOM 650 C CA . GLN A 1 84 ? -12.173 1.034 1.533 1.00 96.94 84 GLN A CA 1
ATOM 651 C C . GLN A 1 84 ? -12.976 -0.271 1.395 1.00 96.94 84 GLN A C 1
ATOM 653 O O . GLN A 1 84 ? -14.047 -0.292 0.795 1.00 96.94 84 GLN A O 1
ATOM 658 N N . LEU A 1 85 ? -12.511 -1.358 2.017 1.00 97.44 85 LEU A N 1
ATOM 659 C CA . LEU A 1 85 ? -13.224 -2.638 2.102 1.00 97.44 85 LEU A CA 1
ATOM 660 C C . LEU A 1 85 ? -14.157 -2.747 3.322 1.00 97.44 85 LEU A C 1
ATOM 662 O O . LEU A 1 85 ? -14.589 -3.851 3.662 1.00 97.44 85 LEU A O 1
ATOM 666 N N . ALA A 1 86 ? -14.448 -1.635 4.004 1.00 96.44 86 ALA A N 1
ATOM 667 C CA . ALA A 1 86 ? -15.237 -1.579 5.237 1.00 96.44 86 ALA A CA 1
ATOM 668 C C . ALA A 1 86 ? -14.680 -2.445 6.390 1.00 96.44 86 ALA A C 1
ATOM 670 O O . ALA A 1 86 ? -15.401 -2.819 7.317 1.00 96.44 86 ALA A O 1
ATOM 671 N N . ARG A 1 87 ? -13.375 -2.744 6.368 1.00 96.94 87 ARG A N 1
ATOM 672 C CA . ARG A 1 87 ? -12.629 -3.419 7.441 1.00 96.94 87 ARG A CA 1
ATOM 673 C C . ARG A 1 87 ? -12.042 -2.374 8.395 1.00 96.94 87 ARG A C 1
ATOM 675 O O . ARG A 1 87 ? -10.831 -2.262 8.579 1.00 96.94 87 ARG A O 1
ATOM 682 N N . THR A 1 88 ? -12.927 -1.556 8.962 1.00 96.31 88 THR A N 1
ATOM 683 C CA . THR A 1 88 ? -12.570 -0.340 9.709 1.00 96.31 88 THR A CA 1
ATOM 684 C C . THR A 1 88 ? -11.682 -0.612 10.919 1.00 96.31 88 THR A C 1
ATOM 686 O O . THR A 1 88 ? -10.770 0.162 11.194 1.00 96.31 88 THR A O 1
ATOM 689 N N . GLU A 1 89 ? -11.913 -1.711 11.635 1.00 96.38 89 GLU A N 1
ATOM 690 C CA . GLU A 1 89 ? -11.118 -2.053 12.815 1.00 96.38 89 GLU A CA 1
ATOM 691 C C . GLU A 1 89 ? -9.649 -2.300 12.449 1.00 96.38 89 GLU A C 1
ATOM 693 O O . GLU A 1 89 ? -8.758 -1.712 13.063 1.00 96.38 89 GLU A O 1
ATOM 698 N N . GLN A 1 90 ? -9.392 -3.089 11.400 1.00 97.50 90 GLN A N 1
ATOM 699 C CA . GLN A 1 90 ? -8.036 -3.333 10.907 1.00 97.50 90 GLN A CA 1
ATOM 700 C C . GLN A 1 90 ? -7.368 -2.044 10.418 1.00 97.50 90 GLN A C 1
ATOM 702 O O . GLN A 1 90 ? -6.197 -1.811 10.719 1.00 97.50 90 GLN A O 1
ATOM 707 N N . ALA A 1 91 ? -8.107 -1.187 9.707 1.00 97.69 91 ALA A N 1
ATOM 708 C CA . ALA A 1 91 ? -7.591 0.104 9.256 1.00 97.69 91 ALA A CA 1
ATOM 709 C C . ALA A 1 91 ? -7.128 0.970 10.440 1.00 97.69 91 ALA A C 1
ATOM 711 O O . ALA A 1 91 ? -5.999 1.457 10.455 1.00 97.69 91 ALA A O 1
ATOM 712 N N . VAL A 1 92 ? -7.970 1.099 11.471 1.00 97.69 92 VAL A N 1
ATOM 713 C CA . VAL A 1 92 ? -7.673 1.887 12.677 1.00 97.69 92 VAL A CA 1
ATOM 714 C C . VAL A 1 92 ? -6.472 1.323 13.438 1.00 97.69 92 VAL A C 1
ATOM 716 O O . VAL A 1 92 ? -5.595 2.087 13.847 1.00 97.69 92 VAL A O 1
ATOM 719 N N . GLN A 1 93 ? -6.398 -0.001 13.603 1.00 97.12 93 GLN A N 1
ATOM 720 C CA . GLN A 1 93 ? -5.265 -0.661 14.256 1.00 97.12 93 GLN A CA 1
ATOM 721 C C . GLN A 1 93 ? -3.945 -0.353 13.537 1.00 97.12 93 GLN A C 1
ATOM 723 O O . GLN A 1 93 ? -2.977 0.057 14.183 1.00 97.12 93 GLN A O 1
ATOM 728 N N . TRP A 1 94 ? -3.919 -0.471 12.206 1.00 97.50 94 TRP A N 1
ATOM 729 C CA . TRP A 1 94 ? -2.737 -0.140 11.412 1.00 97.50 94 TRP A CA 1
ATOM 730 C C . TRP A 1 94 ? -2.355 1.334 11.513 1.00 97.50 94 TRP A C 1
ATOM 732 O O . TRP A 1 94 ? -1.187 1.639 11.755 1.00 97.50 94 TRP A O 1
ATOM 742 N N . CYS A 1 95 ? -3.315 2.255 11.400 1.00 97.75 95 CYS A N 1
ATOM 743 C CA . CYS A 1 95 ? -3.029 3.682 11.516 1.00 97.75 95 CYS A CA 1
ATOM 744 C C . CYS A 1 95 ? -2.445 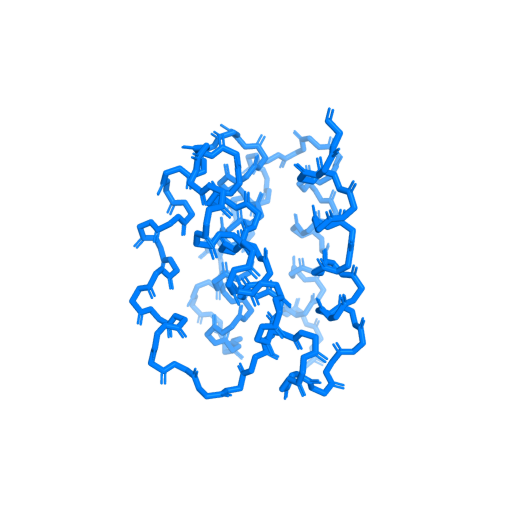4.049 12.887 1.00 97.75 95 CYS A C 1
ATOM 746 O O . CYS A 1 95 ? -1.466 4.791 12.954 1.00 97.75 95 CYS A O 1
ATOM 748 N N . HIS A 1 96 ? -2.989 3.512 13.984 1.00 97.69 96 HIS A N 1
ATOM 749 C CA . HIS A 1 96 ? -2.440 3.760 15.320 1.00 97.69 96 HIS A CA 1
ATOM 750 C C . HIS A 1 96 ? -1.023 3.215 15.484 1.00 97.69 96 HIS A C 1
ATOM 752 O O . HIS A 1 96 ? -0.170 3.900 16.057 1.00 97.69 96 HIS A O 1
ATOM 758 N N . ARG A 1 97 ? -0.761 2.014 14.958 1.00 97.06 97 ARG A N 1
ATOM 759 C CA . ARG A 1 97 ? 0.577 1.421 14.966 1.00 97.06 97 ARG A CA 1
ATOM 760 C C . ARG A 1 97 ? 1.565 2.303 14.201 1.00 97.06 97 ARG A C 1
ATOM 762 O O . ARG A 1 97 ? 2.591 2.682 14.753 1.00 97.06 97 ARG A O 1
ATOM 769 N N . ILE A 1 98 ? 1.209 2.726 12.986 1.00 97.81 98 ILE A N 1
ATOM 770 C CA . ILE A 1 98 ? 2.017 3.626 12.148 1.00 97.81 98 ILE A CA 1
ATOM 771 C C . ILE A 1 98 ? 2.355 4.931 12.873 1.00 97.81 98 ILE A C 1
ATOM 773 O O . ILE A 1 98 ? 3.520 5.316 12.922 1.00 97.81 98 ILE A O 1
ATOM 777 N N . ILE A 1 99 ? 1.358 5.601 13.454 1.00 97.50 99 ILE A N 1
ATOM 778 C CA . ILE A 1 99 ? 1.548 6.886 14.146 1.00 97.50 99 ILE A CA 1
ATOM 779 C C . ILE A 1 99 ? 2.490 6.741 15.347 1.00 97.50 99 ILE A C 1
ATOM 781 O O . ILE A 1 99 ? 3.243 7.661 15.660 1.00 97.50 99 ILE A O 1
ATOM 785 N N . THR A 1 100 ? 2.446 5.594 16.023 1.00 96.50 100 THR A N 1
ATOM 786 C CA . THR A 1 100 ? 3.222 5.356 17.246 1.00 96.50 100 THR A CA 1
ATOM 787 C C . THR A 1 100 ? 4.644 4.875 16.954 1.00 96.50 100 THR A C 1
ATOM 789 O O . THR A 1 100 ? 5.571 5.241 17.674 1.00 96.50 100 THR A O 1
ATOM 792 N N . GLU A 1 101 ? 4.817 4.042 15.927 1.00 96.94 101 GLU A N 1
ATOM 793 C CA . GLU A 1 101 ? 6.044 3.265 15.706 1.00 96.94 101 GLU A CA 1
ATOM 794 C C . GLU A 1 101 ? 6.840 3.698 14.464 1.00 96.94 101 GLU A C 1
ATOM 796 O O . GLU A 1 101 ? 8.053 3.489 14.429 1.00 96.94 101 GLU A O 1
ATOM 801 N N . SER A 1 102 ? 6.210 4.300 13.446 1.00 95.31 102 SER A N 1
ATOM 802 C CA . SER A 1 102 ? 6.938 4.755 12.253 1.00 95.31 102 SER A CA 1
ATOM 803 C C . SER A 1 102 ? 7.772 5.994 12.570 1.00 95.31 102 SER A C 1
ATOM 805 O O . SER A 1 102 ? 7.343 6.874 13.313 1.00 95.31 102 SER A O 1
ATOM 807 N N . SER A 1 103 ? 8.957 6.088 11.970 1.00 93.62 103 SER A N 1
ATOM 808 C CA . SER A 1 103 ? 9.793 7.294 11.982 1.00 93.62 103 SER A CA 1
ATOM 809 C C . SER A 1 103 ? 9.612 8.161 10.731 1.00 93.62 103 SER A C 1
ATOM 811 O O . SER A 1 103 ? 10.158 9.264 10.673 1.00 93.62 103 SER A O 1
ATOM 813 N N . ASP A 1 104 ? 8.851 7.686 9.739 1.00 92.56 104 ASP A N 1
ATOM 814 C CA . ASP A 1 104 ? 8.618 8.393 8.485 1.00 92.56 104 ASP A CA 1
ATOM 815 C C . ASP A 1 104 ? 7.387 9.304 8.578 1.00 92.56 104 ASP A C 1
ATOM 817 O O . ASP A 1 104 ? 6.248 8.858 8.734 1.00 92.56 104 ASP A O 1
ATOM 821 N N . THR A 1 105 ? 7.614 10.611 8.447 1.00 94.06 105 THR A N 1
ATOM 822 C CA . THR A 1 105 ? 6.567 11.628 8.606 1.00 94.06 105 THR A CA 1
ATOM 823 C C . THR A 1 105 ? 5.507 11.559 7.511 1.00 94.06 105 THR A C 1
ATOM 825 O O . THR A 1 105 ? 4.346 11.883 7.765 1.00 94.06 105 THR A O 1
ATOM 828 N N . THR A 1 106 ? 5.871 11.113 6.306 1.00 91.44 106 THR A N 1
ATOM 829 C CA . THR A 1 106 ? 4.922 10.937 5.195 1.00 91.44 106 THR A CA 1
ATOM 830 C C . THR A 1 106 ? 3.924 9.833 5.530 1.00 91.44 106 THR A C 1
ATOM 832 O O . THR A 1 106 ? 2.713 10.030 5.448 1.00 91.44 106 THR A O 1
ATOM 835 N N . THR A 1 107 ? 4.431 8.695 5.996 1.00 93.88 107 THR A N 1
ATOM 836 C CA . THR A 1 107 ? 3.636 7.538 6.411 1.00 93.88 107 THR A CA 1
ATOM 837 C C . THR A 1 107 ? 2.737 7.879 7.603 1.00 93.88 107 THR A C 1
ATOM 839 O O . THR A 1 107 ? 1.550 7.551 7.591 1.00 93.88 107 THR A O 1
ATOM 842 N N . GLN A 1 108 ? 3.251 8.615 8.596 1.00 96.56 108 GLN A N 1
ATOM 843 C CA . GLN A 1 108 ? 2.439 9.123 9.709 1.00 96.56 108 GLN A CA 1
ATOM 844 C C . GLN A 1 108 ? 1.325 10.071 9.240 1.00 96.56 108 GLN A C 1
ATOM 846 O O . GLN A 1 108 ? 0.192 9.968 9.711 1.00 96.56 108 GLN A O 1
ATOM 851 N N . THR A 1 109 ? 1.625 10.979 8.304 1.00 96.50 109 THR A N 1
ATOM 852 C CA . THR A 1 109 ? 0.645 11.936 7.762 1.00 96.50 109 THR A CA 1
ATOM 853 C C . THR A 1 109 ? -0.503 11.206 7.074 1.00 96.50 109 THR A C 1
ATOM 855 O O . THR A 1 109 ? -1.662 11.459 7.395 1.00 96.50 109 THR A O 1
ATOM 858 N N . LEU A 1 110 ? -0.192 10.228 6.218 1.00 94.62 110 LEU A N 1
ATOM 859 C CA . LEU A 1 110 ? -1.204 9.395 5.565 1.00 94.62 110 LEU A CA 1
ATOM 860 C C . LEU A 1 110 ? -2.078 8.654 6.585 1.00 94.62 110 LEU A C 1
ATOM 862 O O . LEU A 1 110 ? -3.300 8.641 6.459 1.00 94.62 110 LEU A O 1
ATOM 866 N N . ALA A 1 111 ? -1.483 8.081 7.635 1.00 96.88 111 ALA A N 1
ATOM 867 C CA . ALA A 1 111 ? -2.248 7.412 8.687 1.00 96.88 111 ALA A CA 1
ATOM 868 C C . ALA A 1 111 ? -3.189 8.369 9.441 1.00 96.88 111 ALA A C 1
ATOM 870 O O . ALA A 1 111 ? -4.323 7.996 9.751 1.00 96.88 111 ALA A O 1
ATOM 871 N N . HIS A 1 112 ? -2.759 9.604 9.709 1.00 96.81 112 HIS A N 1
ATOM 872 C CA . HIS A 1 112 ? -3.623 10.627 10.299 1.00 96.81 112 HIS A CA 1
ATOM 873 C C . HIS A 1 112 ? -4.789 11.011 9.381 1.00 96.81 112 HIS A C 1
ATOM 875 O O . HIS A 1 112 ? -5.917 11.138 9.858 1.00 96.81 112 HIS A O 1
ATOM 881 N N . GLU A 1 113 ? -4.540 11.167 8.081 1.00 95.75 113 GLU A N 1
ATOM 882 C CA . GLU A 1 113 ? -5.577 11.490 7.095 1.00 95.75 113 GLU A CA 1
ATOM 883 C C . GLU A 1 113 ? -6.616 10.373 6.966 1.00 95.75 113 GLU A C 1
ATOM 885 O O . GLU A 1 113 ? -7.814 10.659 6.930 1.00 95.75 113 GLU A O 1
ATOM 890 N N . ILE A 1 114 ? -6.179 9.110 6.963 1.00 95.50 114 ILE A N 1
ATOM 891 C CA . ILE A 1 114 ? -7.079 7.950 6.952 1.00 95.50 114 ILE A CA 1
ATOM 892 C C . ILE A 1 114 ? -7.959 7.960 8.208 1.00 95.50 114 ILE A C 1
ATOM 894 O O . ILE A 1 114 ? -9.182 7.882 8.101 1.00 95.50 114 ILE A O 1
ATOM 898 N N . LEU A 1 115 ? -7.375 8.125 9.403 1.00 95.69 115 LEU A N 1
ATOM 899 C CA . LEU A 1 115 ? -8.147 8.172 10.654 1.00 95.69 115 LEU A CA 1
ATOM 900 C C . LEU A 1 115 ? -9.155 9.324 10.693 1.00 95.69 115 LEU A C 1
ATOM 902 O O . LEU A 1 115 ? -10.251 9.153 11.226 1.00 95.69 115 LEU A O 1
ATOM 906 N N . ALA A 1 116 ? -8.808 10.484 10.131 1.00 94.12 116 ALA A N 1
ATOM 907 C CA . ALA A 1 116 ? -9.720 11.621 10.062 1.00 94.12 116 ALA A CA 1
ATOM 908 C C . ALA A 1 116 ? -10.967 11.318 9.212 1.00 94.12 116 ALA A C 1
ATOM 910 O O . ALA A 1 116 ? -12.045 11.821 9.522 1.00 94.12 116 ALA A O 1
ATOM 911 N N . GLN A 1 117 ? -10.832 10.485 8.176 1.00 90.38 117 GLN A N 1
ATOM 912 C CA . GLN A 1 117 ? -11.927 10.106 7.276 1.00 90.38 117 GLN A CA 1
ATOM 913 C C . GLN A 1 117 ? -12.735 8.901 7.780 1.00 90.38 117 GLN A C 1
ATOM 915 O O . GLN A 1 117 ? -13.924 8.797 7.507 1.00 90.38 117 GLN A O 1
ATOM 920 N N . VAL A 1 118 ? -12.138 8.005 8.569 1.00 85.31 118 VAL A N 1
ATOM 921 C CA . VAL A 1 118 ? -12.858 6.873 9.184 1.00 85.31 118 VAL A CA 1
ATOM 922 C C . VAL A 1 118 ? -13.976 7.335 10.139 1.00 85.31 118 VAL A C 1
ATOM 924 O O . VAL A 1 118 ? -14.951 6.615 10.342 1.00 85.31 118 VAL A O 1
ATOM 927 N N . GLY A 1 119 ? -13.836 8.522 10.740 1.00 65.75 119 GLY A N 1
ATOM 928 C CA . GLY A 1 119 ? -14.797 9.085 11.695 1.00 65.75 119 GLY A CA 1
ATOM 929 C C . GLY A 1 119 ? -15.933 9.926 11.096 1.00 65.75 119 GLY A C 1
ATOM 930 O O . GLY A 1 119 ? -16.731 10.455 11.872 1.00 65.75 119 GLY A O 1
ATOM 931 N N . THR A 1 120 ? -15.989 10.090 9.769 1.00 55.00 120 THR A N 1
ATOM 932 C CA . THR A 1 120 ? -17.054 10.827 9.057 1.00 55.00 120 THR A CA 1
ATOM 933 C C . THR A 1 120 ? -18.119 9.891 8.515 1.00 55.00 120 THR A C 1
ATOM 935 O O . THR A 1 120 ? -19.315 10.230 8.652 1.00 55.00 120 THR A O 1
#

InterPro domains:
  IPR011990 Tetratricopeptide-like helical domain superfamily [G3DSA:1.25.40.10] (1-120)
  IPR011990 Tetratricopeptide-like helical domain superfamily [SSF48452] (41-103)

Sequence (120 aa):
MELSKVLAEIAIQGVFEGMVSHSKVIIGFLENEPISETAKLSLLSLVLMSEDNYLGVVELLETWCEQETTLDTAHAYLALAYWQLARTEQAVQWCHRIITESSDTTTQTLAHEILAQVGT

pLDDT: mean 92.97, std 6.43, range [55.0, 98.5]

Nearest PDB structures (foldseek):
  7azv-assembly1_B  TM=7.531E-01  e=1.144E-02  Shigella flexneri
  7o6s-assembly1_A  TM=7.886E-01  e=2.020E-02  Shigella flexneri
  7ayw-assembly1_A  TM=7.456E-01  e=2.615E-02  Shigella flexneri
  7axy-assembly1_B  TM=6.049E-01  e=1.269E-02  Shigella flexneri
  5hrz-assembly1_A  TM=6.651E-01  e=1.111E-01  synthetic construct

Foldseek 3Di:
DPPLVVLLVVLLVCLVVVVLVVSVVSLVVSVPPPDDPVSNLLSVLSSCVSVVNLVVLCVSPVVVVVPDQADDQSLLSVLLSCVSVVVPVSSLVSLVCCCVRHPDVVNVVSSVVSVVVSVD